Protein AF-A0A7X6AQ21-F1 (afdb_monomer_lite)

Structure (mmCIF, N/CA/C/O backbone):
data_AF-A0A7X6AQ21-F1
#
_entry.id   AF-A0A7X6AQ21-F1
#
loop_
_atom_site.group_PDB
_atom_site.id
_atom_site.type_symbol
_atom_site.label_atom_id
_atom_site.label_alt_id
_atom_site.label_comp_id
_atom_site.label_asym_id
_atom_site.label_entity_id
_atom_site.label_seq_id
_atom_site.pdbx_PDB_ins_code
_atom_s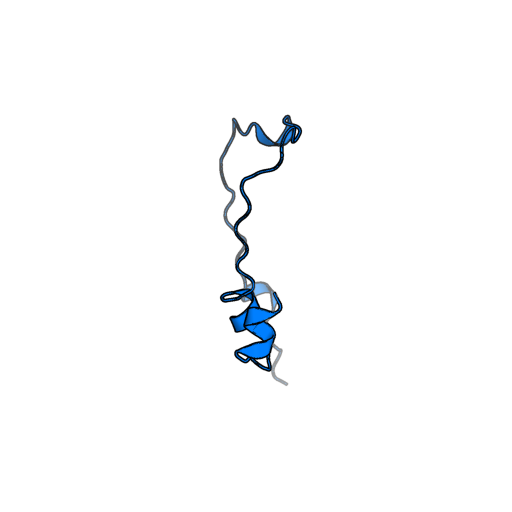ite.Cartn_x
_atom_site.Cartn_y
_atom_site.Cartn_z
_atom_site.occupancy
_atom_site.B_iso_or_equiv
_atom_site.auth_seq_id
_atom_site.auth_comp_id
_atom_site.auth_asym_id
_atom_site.auth_atom_id
_atom_site.pdbx_PDB_model_num
ATOM 1 N N . MET A 1 1 ? 42.158 -5.144 16.901 1.00 43.06 1 MET A N 1
ATOM 2 C CA . MET A 1 1 ? 40.823 -5.747 16.691 1.00 43.06 1 MET A CA 1
ATOM 3 C C . MET A 1 1 ? 39.782 -4.649 16.864 1.00 43.06 1 MET A C 1
ATOM 5 O O . MET A 1 1 ? 39.713 -4.083 17.945 1.00 43.06 1 MET A O 1
ATOM 9 N N . LYS A 1 2 ? 39.057 -4.248 15.810 1.00 52.91 2 LYS A N 1
ATOM 10 C CA . LYS A 1 2 ? 37.960 -3.275 15.948 1.00 52.91 2 LYS A CA 1
ATOM 11 C C . LYS A 1 2 ? 36.675 -4.053 16.223 1.00 52.91 2 LYS A C 1
ATOM 13 O O . LYS A 1 2 ? 36.187 -4.742 15.334 1.00 52.91 2 LYS A O 1
ATOM 18 N N . THR A 1 3 ? 36.164 -3.968 17.448 1.00 59.28 3 THR A N 1
ATOM 19 C CA . THR A 1 3 ? 34.826 -4.450 17.811 1.00 59.28 3 THR A CA 1
ATOM 20 C C . THR A 1 3 ? 33.810 -3.785 16.881 1.00 59.28 3 THR A C 1
ATOM 22 O O . THR A 1 3 ? 33.706 -2.558 16.862 1.00 59.28 3 THR A O 1
ATOM 25 N N . GLY A 1 4 ? 33.121 -4.576 16.054 1.00 65.81 4 GLY A N 1
ATOM 26 C CA . GLY A 1 4 ? 32.081 -4.075 15.156 1.00 65.81 4 GLY A CA 1
ATOM 27 C C . GLY A 1 4 ? 30.997 -3.351 15.954 1.00 65.81 4 GLY A C 1
ATOM 28 O O . GLY A 1 4 ? 30.599 -3.817 17.021 1.00 65.81 4 GLY A O 1
ATOM 29 N N . MET A 1 5 ? 30.547 -2.190 15.469 1.00 69.94 5 MET A N 1
ATOM 30 C CA . MET A 1 5 ? 29.477 -1.434 16.123 1.0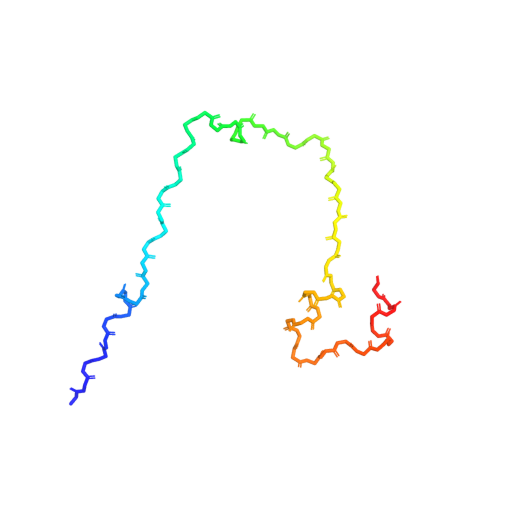0 69.94 5 MET A CA 1
ATOM 31 C C . MET A 1 5 ? 28.250 -2.329 16.376 1.00 69.94 5 MET A C 1
ATOM 33 O O . MET A 1 5 ? 27.866 -3.078 15.475 1.00 69.94 5 MET A O 1
ATOM 37 N N . PRO A 1 6 ? 27.583 -2.221 17.542 1.00 69.56 6 PRO A N 1
ATOM 38 C CA . PRO A 1 6 ? 26.366 -2.976 17.806 1.00 69.56 6 PRO A CA 1
ATOM 39 C C . PRO A 1 6 ? 25.291 -2.645 16.761 1.00 69.56 6 PRO A C 1
ATOM 41 O O . PRO A 1 6 ? 24.809 -1.513 16.679 1.00 69.56 6 PRO A O 1
ATOM 44 N N . THR A 1 7 ? 24.906 -3.641 15.964 1.00 71.00 7 THR A N 1
ATOM 45 C CA . THR A 1 7 ? 23.989 -3.500 14.817 1.00 71.00 7 THR A CA 1
ATOM 46 C C . THR A 1 7 ? 22.582 -3.043 15.215 1.00 71.00 7 THR A C 1
ATOM 48 O O . THR A 1 7 ? 21.881 -2.437 14.406 1.00 71.00 7 THR A O 1
ATOM 51 N N . HIS A 1 8 ? 22.192 -3.248 16.478 1.00 73.75 8 HIS A N 1
ATOM 52 C CA . HIS A 1 8 ? 20.881 -2.872 17.015 1.00 73.75 8 HIS A CA 1
ATOM 53 C C . HIS A 1 8 ? 20.706 -1.363 17.258 1.00 73.75 8 HIS A C 1
ATOM 55 O O . HIS A 1 8 ? 19.580 -0.909 17.414 1.00 73.75 8 HIS A O 1
ATOM 61 N N . ARG A 1 9 ? 21.783 -0.560 17.282 1.00 82.69 9 ARG A N 1
ATOM 62 C CA . ARG A 1 9 ? 21.686 0.901 17.496 1.00 82.69 9 ARG A CA 1
ATOM 63 C C . ARG A 1 9 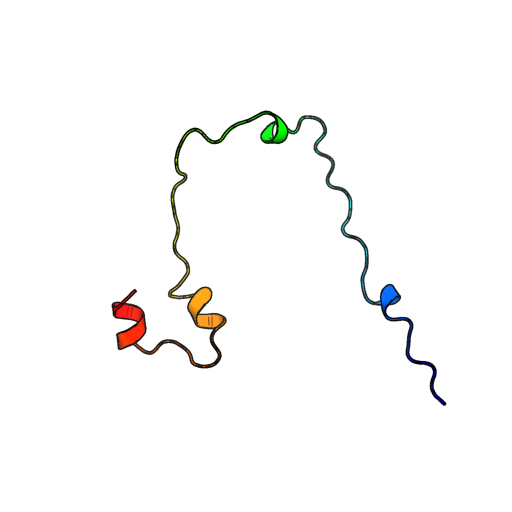? 21.378 1.702 16.228 1.00 82.69 9 ARG A C 1
ATOM 65 O O . ARG A 1 9 ? 21.048 2.880 16.322 1.00 82.69 9 ARG A O 1
ATOM 72 N N . LYS A 1 10 ? 21.520 1.094 15.046 1.00 88.31 10 LYS A N 1
ATOM 73 C CA . LYS A 1 10 ? 21.332 1.771 13.751 1.00 88.31 10 LYS A CA 1
ATOM 74 C C . LYS A 1 10 ? 19.861 2.094 13.465 1.00 88.31 10 LYS A C 1
ATOM 76 O O . LYS A 1 10 ? 19.575 3.047 12.746 1.00 88.31 10 LYS A O 1
ATOM 81 N N . TYR A 1 11 ? 18.948 1.305 14.023 1.00 90.06 11 TYR A N 1
ATOM 82 C CA . TYR A 1 11 ? 17.520 1.376 13.739 1.00 90.06 11 TYR A CA 1
ATOM 83 C C . TYR A 1 11 ? 16.755 1.797 14.990 1.00 90.06 11 TYR A C 1
ATOM 85 O O . TYR A 1 11 ? 17.097 1.400 16.102 1.00 90.06 11 TYR A O 1
ATOM 93 N N . ARG A 1 12 ? 15.724 2.623 14.802 1.00 90.94 12 ARG A N 1
ATOM 94 C CA . ARG A 1 12 ? 14.827 3.065 15.874 1.00 90.94 12 ARG A CA 1
ATOM 95 C C . ARG A 1 12 ? 13.476 2.358 15.732 1.00 90.94 12 ARG A C 1
ATOM 97 O O . ARG A 1 12 ? 13.070 2.112 14.595 1.00 90.94 12 ARG A O 1
ATOM 104 N N . PRO A 1 13 ? 12.779 2.050 16.840 1.00 93.25 13 PRO A N 1
ATOM 105 C CA . PRO A 1 13 ? 11.421 1.521 16.780 1.00 93.25 13 PRO A CA 1
ATOM 106 C C . PRO A 1 13 ? 10.469 2.488 16.068 1.00 93.25 13 PRO A C 1
ATOM 108 O O . PRO A 1 13 ? 10.613 3.707 16.188 1.00 93.25 13 PRO A O 1
ATOM 111 N N . PHE A 1 14 ? 9.482 1.945 15.355 1.00 95.75 14 PHE A N 1
ATOM 112 C CA . PHE A 1 14 ? 8.377 2.738 14.821 1.00 95.75 14 PHE A CA 1
ATOM 113 C C . PHE A 1 14 ? 7.488 3.225 15.984 1.00 95.75 14 PHE A C 1
ATOM 115 O O . PHE A 1 14 ? 7.198 2.428 16.881 1.00 95.75 14 PHE A O 1
ATOM 122 N N . PRO A 1 15 ? 7.077 4.506 16.017 1.00 96.81 15 PRO A N 1
ATOM 123 C CA . PRO A 1 15 ? 6.232 5.023 17.088 1.00 96.81 15 PRO A CA 1
ATOM 124 C C . PRO A 1 15 ? 4.843 4.355 17.073 1.00 96.81 15 PRO A C 1
ATOM 126 O O . PRO A 1 15 ? 4.304 4.100 15.994 1.00 96.81 15 PRO A O 1
ATOM 129 N N . PRO A 1 16 ? 4.229 4.081 18.238 1.00 96.25 16 PRO A N 1
ATOM 130 C CA . PRO A 1 16 ? 2.867 3.557 18.289 1.00 96.25 16 PRO A CA 1
ATOM 131 C C . PRO A 1 16 ? 1.865 4.500 17.609 1.00 96.25 16 PRO A C 1
ATOM 133 O O . PRO A 1 16 ? 1.923 5.713 17.809 1.00 96.25 16 PRO A O 1
ATOM 136 N N . VAL A 1 17 ? 0.929 3.944 16.834 1.00 96.56 17 VAL A N 1
ATOM 137 C CA . VAL A 1 17 ? -0.197 4.705 16.270 1.00 96.56 17 VAL A CA 1
ATOM 138 C C . VAL A 1 17 ? -1.403 4.552 17.190 1.00 96.56 17 VAL A C 1
ATOM 140 O O . VAL A 1 17 ? -1.899 3.436 17.377 1.00 96.56 17 VAL A O 1
ATOM 143 N N . ASP A 1 18 ? -1.870 5.664 17.754 1.00 96.69 18 ASP A N 1
ATOM 144 C CA . ASP A 1 18 ? -3.040 5.690 18.628 1.00 96.69 18 ASP A CA 1
ATOM 145 C C . ASP A 1 18 ? -4.335 5.813 17.810 1.00 96.69 18 ASP A C 1
ATOM 147 O O . ASP A 1 18 ? -4.700 6.882 17.327 1.00 96.69 18 ASP A O 1
ATOM 151 N N . LEU A 1 19 ? -5.001 4.674 17.608 1.00 96.81 19 LEU A N 1
ATOM 152 C CA . LEU A 1 19 ? -6.364 4.577 17.079 1.00 96.81 19 LEU A CA 1
ATOM 153 C C . LEU A 1 19 ? -7.172 3.675 18.024 1.00 96.81 19 LEU A C 1
ATOM 155 O O . LEU A 1 19 ? -7.208 2.454 17.802 1.00 96.81 19 LEU A O 1
ATOM 159 N N . PRO A 1 20 ? -7.760 4.229 19.100 1.00 95.44 20 PRO A N 1
ATOM 160 C CA . PRO A 1 20 ? -8.491 3.441 20.090 1.00 95.44 20 PRO A CA 1
ATOM 161 C C . PRO A 1 20 ? -9.772 2.843 19.493 1.00 95.44 20 PRO A C 1
ATOM 163 O O . PRO A 1 20 ? -10.015 1.648 19.637 1.00 95.44 20 PRO A O 1
ATOM 166 N N . ASP A 1 21 ? -10.500 3.616 18.685 1.00 96.75 21 ASP A N 1
ATOM 167 C CA . ASP A 1 21 ? -11.779 3.216 18.078 1.00 96.75 21 ASP A CA 1
ATOM 168 C C . ASP A 1 21 ? -11.612 2.552 16.697 1.00 96.75 21 ASP A C 1
ATOM 170 O O . ASP A 1 21 ? -12.437 2.699 15.789 1.00 96.75 21 ASP A O 1
ATOM 174 N N . ARG A 1 22 ? -10.502 1.833 16.485 1.00 97.81 22 ARG A N 1
ATOM 175 C CA . ARG A 1 22 ? -10.239 1.152 15.209 1.00 97.81 22 ARG A CA 1
ATOM 176 C C . ARG A 1 22 ? -11.279 0.050 14.978 1.00 97.81 22 ARG A C 1
ATOM 178 O O . ARG A 1 22 ? -11.465 -0.835 15.805 1.00 97.81 22 ARG A O 1
ATOM 185 N N . THR A 1 23 ? -11.916 0.057 13.812 1.00 98.12 23 THR A N 1
ATOM 186 C CA . THR A 1 23 ? -12.984 -0.912 13.497 1.00 98.12 23 THR A CA 1
ATOM 187 C C . THR A 1 23 ? -12.536 -2.044 12.575 1.00 98.12 23 THR A C 1
ATOM 189 O O . THR A 1 23 ? -13.234 -3.049 12.465 1.00 98.12 23 THR A O 1
ATOM 192 N N . TRP A 1 24 ? -11.367 -1.922 11.935 1.00 97.69 24 TRP A N 1
ATOM 193 C CA . TRP A 1 24 ? -10.859 -2.928 10.997 1.00 97.69 24 TRP A CA 1
ATOM 194 C C . TRP A 1 24 ? -10.677 -4.342 11.588 1.00 97.69 24 TRP A C 1
ATOM 196 O O . TRP A 1 24 ? -10.881 -5.280 10.822 1.00 97.69 24 TRP A O 1
ATOM 206 N N . PRO A 1 25 ? -10.388 -4.560 12.895 1.00 97.81 25 PRO A N 1
ATOM 207 C CA . PRO A 1 25 ? -10.278 -5.921 13.435 1.00 97.81 25 PRO A CA 1
ATOM 208 C C . PRO A 1 25 ? -11.597 -6.707 13.443 1.00 97.81 25 PRO A C 1
ATOM 210 O O . PRO A 1 25 ? -11.571 -7.932 13.432 1.00 97.81 25 PRO A O 1
ATOM 213 N N . GLY A 1 26 ? -12.743 -6.018 13.485 1.00 97.94 26 GLY A N 1
ATOM 214 C CA . GLY A 1 26 ? -14.071 -6.641 13.543 1.00 97.94 26 GLY A CA 1
ATOM 215 C C . GLY A 1 26 ? -14.803 -6.706 12.201 1.00 97.94 26 GLY A C 1
ATOM 216 O O . GLY A 1 26 ? -15.965 -7.098 12.170 1.00 97.94 26 GLY A O 1
ATOM 217 N N . ARG A 1 27 ? -14.177 -6.279 11.097 1.00 98.00 27 ARG A N 1
ATOM 218 C CA . ARG A 1 27 ? -14.811 -6.224 9.771 1.00 98.00 27 ARG A CA 1
ATOM 219 C C . ARG A 1 27 ? -14.278 -7.322 8.858 1.00 98.00 27 ARG A C 1
ATOM 221 O O . ARG A 1 27 ? -13.079 -7.577 8.822 1.00 98.00 27 ARG A O 1
ATOM 228 N N . VAL A 1 28 ? -15.173 -7.914 8.072 1.00 98.25 28 VAL A N 1
ATOM 229 C CA . VAL A 1 28 ? -14.848 -8.880 7.012 1.00 98.25 28 VAL A CA 1
ATOM 230 C C . VAL A 1 28 ? -14.952 -8.177 5.654 1.00 98.25 28 VAL A C 1
ATOM 232 O O . VAL A 1 28 ? -15.778 -7.285 5.471 1.00 98.25 28 VAL A O 1
ATOM 235 N N . ILE A 1 29 ? -14.084 -8.531 4.704 1.00 98.06 29 ILE A N 1
ATOM 236 C CA . ILE A 1 29 ? -14.1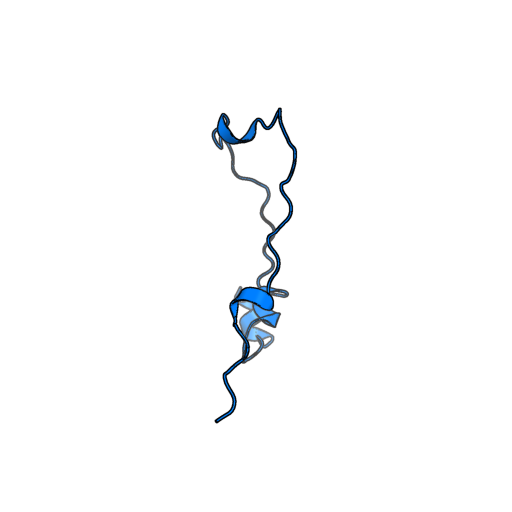31 -7.993 3.336 1.00 98.06 29 ILE A CA 1
ATOM 237 C C . ILE A 1 29 ? -15.316 -8.628 2.592 1.00 98.06 29 ILE A C 1
ATOM 239 O O . ILE A 1 29 ? -15.350 -9.841 2.423 1.00 98.06 29 ILE A O 1
ATOM 243 N N . GLU A 1 30 ? -16.256 -7.813 2.112 1.00 98.44 30 GLU A N 1
ATOM 244 C CA . GLU A 1 30 ? -17.476 -8.279 1.418 1.00 98.44 30 GLU A CA 1
ATOM 245 C C . GLU A 1 30 ? -17.458 -8.035 -0.099 1.00 98.44 30 GLU A C 1
ATOM 247 O O . GLU A 1 30 ? -18.267 -8.586 -0.842 1.00 98.44 30 GLU A O 1
ATOM 252 N N . ARG A 1 31 ? -16.549 -7.181 -0.579 1.00 98.38 31 ARG A N 1
ATOM 253 C CA . ARG A 1 31 ? -16.458 -6.784 -1.989 1.00 98.38 31 ARG A CA 1
ATOM 254 C C . ARG A 1 31 ? -15.021 -6.504 -2.392 1.00 98.38 31 ARG A C 1
ATOM 256 O O . ARG A 1 31 ? -14.214 -6.068 -1.571 1.00 98.38 31 ARG A O 1
ATOM 263 N N . ALA A 1 32 ? -14.727 -6.704 -3.672 1.00 98.19 32 ALA A N 1
ATOM 264 C CA . ALA A 1 32 ? -13.445 -6.318 -4.242 1.00 98.19 32 ALA A CA 1
ATOM 265 C C . ALA A 1 32 ? -13.264 -4.783 -4.205 1.00 98.19 32 ALA A C 1
ATOM 267 O O . ALA A 1 32 ? -14.237 -4.050 -4.417 1.00 98.19 32 ALA A O 1
ATOM 268 N N . PRO A 1 33 ? -12.043 -4.284 -3.945 1.00 98.25 33 PRO A N 1
ATOM 269 C CA . PRO A 1 33 ? -11.731 -2.868 -4.076 1.00 98.25 33 PRO A CA 1
ATOM 270 C C . PRO A 1 33 ? -11.556 -2.474 -5.549 1.00 98.25 33 PRO A C 1
ATOM 272 O O . PRO A 1 33 ? -11.451 -3.320 -6.439 1.00 98.25 33 PRO A O 1
ATOM 275 N N . THR A 1 34 ? -11.449 -1.171 -5.801 1.00 98.25 34 THR A N 1
ATOM 276 C CA . THR A 1 34 ? -10.924 -0.671 -7.074 1.00 98.25 34 THR A CA 1
ATOM 277 C C . THR A 1 34 ? -9.435 -0.986 -7.165 1.00 98.25 34 THR A C 1
ATOM 279 O O . THR A 1 34 ? -8.659 -0.592 -6.293 1.00 98.25 34 THR A O 1
ATOM 282 N N . TRP A 1 35 ? -9.032 -1.668 -8.233 1.00 98.19 35 TRP A N 1
ATOM 283 C CA . TRP A 1 35 ? -7.637 -2.015 -8.478 1.00 98.19 35 TRP A CA 1
ATOM 284 C C . TRP A 1 35 ? -6.917 -0.916 -9.260 1.00 98.19 35 TRP A C 1
ATOM 286 O O . TRP A 1 35 ? -7.468 -0.340 -10.195 1.00 98.19 35 TRP A O 1
ATOM 296 N N . CYS A 1 36 ? -5.661 -0.665 -8.898 1.00 97.88 36 CYS A N 1
ATOM 297 C CA . CYS A 1 36 ? -4.739 0.173 -9.655 1.00 97.88 36 CYS A CA 1
ATOM 298 C C . CYS A 1 36 ? -3.441 -0.614 -9.852 1.00 97.88 36 CYS A C 1
ATOM 300 O O . CYS A 1 36 ? -2.677 -0.798 -8.905 1.00 97.88 36 CYS A O 1
ATOM 302 N N . SER A 1 37 ? -3.224 -1.126 -11.064 1.00 97.50 37 SER A N 1
ATOM 303 C CA . SER A 1 37 ? -1.958 -1.771 -11.421 1.00 97.50 37 SER A CA 1
ATOM 304 C C . SER A 1 37 ? -0.871 -0.706 -11.574 1.00 97.50 37 SER A C 1
ATOM 306 O O . SER A 1 37 ? -1.060 0.311 -12.244 1.00 97.50 37 SER A O 1
ATOM 308 N N . VAL A 1 38 ? 0.283 -0.951 -10.952 1.00 97.50 38 VAL A N 1
ATOM 309 C CA . VAL A 1 38 ? 1.473 -0.085 -11.032 1.00 97.50 38 VAL A CA 1
ATOM 310 C C . VAL A 1 38 ? 2.648 -0.787 -11.718 1.00 97.50 38 VAL A C 1
ATOM 312 O O . VAL A 1 38 ? 3.768 -0.275 -11.723 1.00 97.50 38 VAL A O 1
ATOM 315 N N . ASP A 1 39 ? 2.398 -1.942 -12.337 1.00 97.88 39 ASP A N 1
ATOM 316 C CA . ASP A 1 39 ? 3.408 -2.840 -12.903 1.00 97.88 39 ASP A CA 1
ATOM 317 C C . ASP A 1 39 ? 4.295 -2.150 -13.950 1.00 97.88 39 ASP A C 1
ATOM 319 O O . ASP A 1 39 ? 5.518 -2.293 -13.939 1.00 97.88 39 ASP A O 1
ATOM 323 N N . LEU A 1 40 ? 3.707 -1.314 -14.813 1.00 97.62 40 LEU A N 1
ATOM 324 C CA . LEU A 1 40 ? 4.430 -0.628 -15.893 1.00 97.62 40 LEU A CA 1
ATOM 325 C C 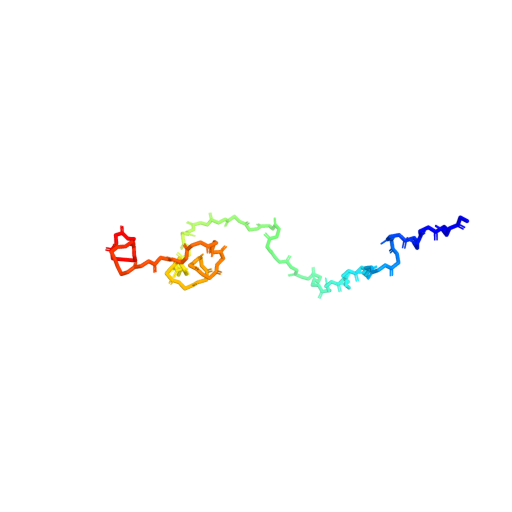. LEU A 1 40 ? 5.354 0.505 -15.423 1.00 97.62 40 LEU A C 1
ATOM 327 O O . LEU A 1 40 ? 6.207 0.962 -16.202 1.00 97.62 40 LEU A O 1
ATOM 331 N N . ARG A 1 41 ? 5.188 0.962 -14.175 1.00 97.81 41 ARG A N 1
ATOM 332 C CA . ARG A 1 41 ? 5.967 2.054 -13.583 1.00 97.81 41 ARG A CA 1
ATOM 333 C C . ARG A 1 41 ? 6.753 1.567 -12.376 1.00 97.81 41 ARG A C 1
ATOM 335 O O . ARG A 1 41 ? 7.972 1.502 -12.465 1.00 97.81 41 ARG A O 1
ATOM 342 N N . ASP A 1 42 ? 6.080 1.267 -11.271 1.00 97.94 42 ASP A N 1
ATOM 343 C CA . ASP A 1 42 ? 6.740 0.970 -9.998 1.00 97.94 42 ASP A CA 1
ATOM 344 C C . ASP A 1 42 ? 7.369 -0.422 -10.031 1.00 97.94 42 ASP A C 1
ATOM 346 O O . ASP A 1 42 ? 8.556 -0.578 -9.750 1.00 97.94 42 ASP A O 1
ATOM 350 N N . GLY A 1 43 ? 6.623 -1.401 -10.554 1.00 97.50 43 GLY A N 1
ATOM 351 C CA . GLY A 1 43 ? 7.161 -2.730 -10.837 1.00 97.50 43 GLY A CA 1
ATOM 352 C C . GLY A 1 43 ? 8.338 -2.667 -11.813 1.00 97.50 43 GLY A C 1
ATOM 353 O O . GLY A 1 43 ? 9.391 -3.245 -11.565 1.00 97.50 43 GLY A O 1
ATOM 354 N N . ASN A 1 44 ? 8.200 -1.893 -12.892 1.00 98.25 44 ASN A N 1
ATOM 355 C CA . ASN A 1 44 ? 9.263 -1.704 -13.874 1.00 98.25 44 ASN A CA 1
ATOM 356 C C . ASN A 1 44 ? 10.535 -1.052 -13.300 1.00 98.25 44 ASN A C 1
ATOM 358 O O . ASN A 1 44 ? 11.629 -1.371 -13.755 1.00 98.25 44 ASN A O 1
ATOM 362 N N . GLN A 1 45 ? 10.404 -0.143 -12.331 1.00 97.56 45 GLN A N 1
ATOM 363 C CA . GLN A 1 45 ? 11.533 0.543 -11.695 1.00 97.56 45 GLN A CA 1
ATOM 364 C C . GLN A 1 45 ? 12.356 -0.386 -10.791 1.00 97.56 45 GLN A C 1
ATOM 366 O O . GLN A 1 45 ? 13.544 -0.144 -10.593 1.00 97.56 45 GLN A O 1
ATOM 371 N N . ALA A 1 46 ? 11.746 -1.445 -10.258 1.00 97.81 46 ALA A N 1
ATOM 372 C CA . ALA A 1 46 ? 12.420 -2.414 -9.397 1.00 97.81 46 ALA A CA 1
ATOM 373 C C . ALA A 1 46 ? 13.225 -3.479 -10.168 1.00 97.81 46 ALA A C 1
ATOM 375 O O . ALA A 1 46 ? 13.934 -4.278 -9.557 1.00 97.81 46 ALA A O 1
ATOM 376 N N . LEU A 1 47 ? 13.104 -3.532 -11.497 1.00 97.19 47 LEU A N 1
ATOM 377 C CA . LEU A 1 47 ? 13.792 -4.530 -12.309 1.00 97.19 47 LEU A CA 1
ATOM 378 C C . LEU A 1 47 ? 15.258 -4.161 -12.533 1.00 97.19 47 LEU A C 1
ATOM 380 O O . LEU A 1 47 ? 15.569 -3.014 -12.842 1.00 97.19 47 LEU A O 1
ATOM 384 N N . VAL A 1 48 ? 16.134 -5.171 -12.477 1.00 97.56 48 VAL A N 1
ATOM 385 C CA . VAL A 1 48 ? 17.540 -5.038 -12.896 1.00 97.56 48 VAL A CA 1
ATOM 386 C C . VAL A 1 48 ? 17.614 -4.632 -14.369 1.00 97.56 48 VAL A C 1
ATOM 388 O O . VAL A 1 48 ? 18.276 -3.653 -14.695 1.00 97.56 48 VAL A O 1
ATOM 391 N N . ASP A 1 49 ? 16.864 -5.338 -15.222 1.00 97.25 49 ASP A N 1
ATOM 392 C CA . ASP A 1 49 ? 16.685 -5.008 -16.634 1.00 97.25 49 ASP A CA 1
ATOM 393 C C . ASP A 1 49 ? 15.282 -4.417 -16.856 1.00 97.25 49 ASP A C 1
ATOM 395 O O . ASP A 1 49 ? 14.279 -5.151 -16.812 1.00 97.25 49 ASP A O 1
ATOM 399 N N . PRO A 1 50 ? 15.171 -3.095 -17.091 1.00 96.56 50 PRO A N 1
ATOM 400 C CA . PRO A 1 50 ? 13.889 -2.448 -17.320 1.00 96.56 50 PRO A CA 1
ATOM 401 C C . PRO A 1 50 ? 13.138 -3.041 -18.517 1.00 96.56 50 PRO A C 1
ATOM 403 O O . PRO A 1 50 ? 13.712 -3.460 -19.523 1.00 96.56 50 PRO A O 1
ATOM 406 N N . MET A 1 51 ? 11.811 -3.032 -18.444 1.00 96.62 51 MET A N 1
ATOM 407 C CA . MET A 1 51 ? 10.953 -3.445 -19.547 1.00 96.62 51 MET A CA 1
ATOM 408 C C . MET A 1 51 ? 11.125 -2.509 -20.744 1.00 96.62 51 MET A C 1
ATOM 410 O O . MET A 1 51 ? 10.819 -1.314 -20.677 1.00 96.62 51 MET A O 1
ATOM 414 N N . GLY A 1 52 ? 11.513 -3.092 -21.876 1.00 95.81 52 GLY A N 1
ATOM 415 C CA . GLY A 1 52 ? 11.390 -2.451 -23.179 1.00 95.81 52 GLY A CA 1
ATOM 416 C C . GLY A 1 52 ? 9.931 -2.366 -23.664 1.00 95.81 52 GLY A C 1
ATOM 417 O O . GLY A 1 52 ? 9.029 -2.964 -23.063 1.00 95.81 52 GLY A O 1
ATOM 418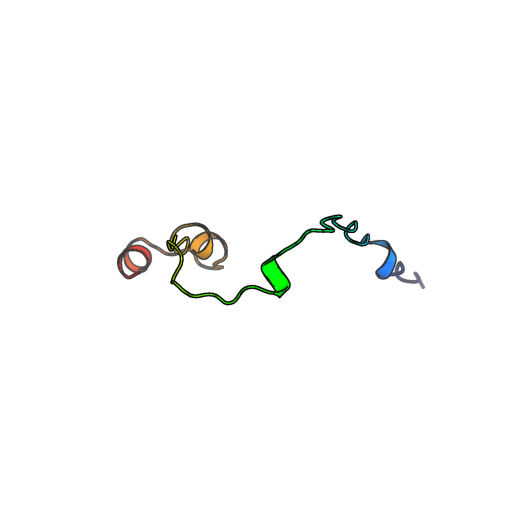 N N . PRO A 1 53 ? 9.680 -1.677 -24.793 1.00 96.62 53 PRO A N 1
ATOM 419 C CA . PRO A 1 53 ? 8.332 -1.427 -25.312 1.00 96.62 53 PRO A CA 1
ATOM 420 C C . PRO A 1 53 ? 7.488 -2.692 -25.511 1.00 96.62 53 PRO A C 1
ATOM 422 O O . PRO A 1 53 ? 6.319 -2.720 -25.133 1.00 96.62 53 PRO A O 1
ATOM 425 N N . THR A 1 54 ? 8.080 -3.762 -26.051 1.00 96.50 54 THR A N 1
ATOM 426 C CA . THR A 1 54 ? 7.380 -5.031 -26.306 1.00 96.50 54 THR A CA 1
ATOM 427 C C . THR A 1 54 ? 6.900 -5.690 -25.017 1.00 96.50 54 THR A C 1
ATOM 429 O O . THR A 1 54 ? 5.777 -6.178 -24.961 1.00 96.50 54 THR A O 1
ATOM 432 N N . ARG A 1 55 ? 7.723 -5.676 -23.960 1.00 95.19 55 ARG A N 1
ATOM 433 C CA . ARG A 1 55 ? 7.363 -6.275 -22.669 1.00 95.19 55 ARG A CA 1
ATOM 434 C C . ARG A 1 55 ? 6.289 -5.456 -21.955 1.00 95.19 55 ARG A C 1
ATOM 436 O O . ARG A 1 55 ? 5.384 -6.051 -21.387 1.00 95.19 55 ARG A O 1
ATOM 443 N N . LYS A 1 56 ? 6.342 -4.121 -22.051 1.00 94.31 56 LYS A N 1
ATOM 444 C CA . LYS A 1 56 ? 5.297 -3.243 -21.500 1.00 94.31 56 LYS A CA 1
ATOM 445 C C . LYS A 1 56 ? 3.938 -3.431 -22.175 1.00 94.31 56 LYS A C 1
ATOM 447 O O . LYS A 1 56 ? 2.935 -3.386 -21.494 1.00 94.31 56 LYS A O 1
ATOM 452 N N . ARG A 1 57 ? 3.897 -3.656 -23.494 1.00 95.25 57 ARG A N 1
ATOM 453 C CA . ARG A 1 57 ? 2.640 -3.865 -24.250 1.00 95.25 57 ARG A CA 1
ATOM 454 C C . ARG A 1 57 ? 1.992 -5.235 -24.037 1.00 95.25 57 ARG A C 1
ATOM 456 O O . ARG A 1 57 ? 0.888 -5.460 -24.515 1.00 95.25 57 ARG A O 1
ATOM 463 N N . ARG A 1 58 ? 2.723 -6.172 -23.436 1.00 93.75 58 ARG A N 1
ATOM 464 C CA . ARG A 1 58 ? 2.294 -7.560 -23.232 1.00 93.75 58 ARG A CA 1
ATOM 465 C C . ARG A 1 58 ? 1.697 -7.788 -21.835 1.00 93.75 58 ARG A C 1
ATOM 467 O O . ARG A 1 58 ? 1.183 -8.873 -21.583 1.00 93.75 58 ARG A O 1
ATOM 474 N N . LEU A 1 59 ? 1.827 -6.790 -20.962 1.00 83.81 59 LEU A N 1
ATOM 475 C CA . LEU A 1 59 ? 1.175 -6.667 -19.660 1.00 83.81 59 LEU A CA 1
ATOM 476 C C . LEU A 1 59 ? -0.104 -5.848 -19.828 1.00 83.81 59 LEU A C 1
ATOM 478 O O . LEU A 1 59 ? -1.092 -6.203 -19.157 1.00 83.81 59 LEU A O 1
#

Secondary structure (DSSP, 8-state):
------GGGS--PPPPP--TT--GGG----SPPPP---IIIIIHHT-SSPPPHHHHTT-

Foldseek 3Di:
DDDPDDPVVVDDDDDDDDDPPDCVVVDDDDDDDDDDDCCQPPVQVPDPDGDDPVRSVVD

Sequence (59 aa):
MKTGMPTHRKYRPFPPVDLPDRTWPGRVIERAPTWCSVDLRDGNQALVDPMGPTRKRRL

Radius of gyration: 21.67 Å; chains: 1; bounding box: 58×15×46 Å

pLDDT: mean 91.64, std 12.26, range [43.06, 98.44]